Protein AF-A0A6M4X1B4-F1 (afdb_monomer)

Structure (mmCIF, N/CA/C/O backbone):
data_AF-A0A6M4X1B4-F1
#
_entry.id   AF-A0A6M4X1B4-F1
#
loop_
_atom_site.group_PDB
_atom_site.id
_atom_site.type_symbol
_atom_site.label_atom_id
_atom_site.label_alt_id
_atom_site.label_comp_id
_atom_site.label_asym_id
_atom_site.label_entity_id
_atom_site.label_seq_id
_atom_site.pdbx_PDB_ins_code
_atom_site.Cartn_x
_atom_site.Cartn_y
_atom_site.Cartn_z
_atom_site.occupancy
_atom_site.B_iso_or_equiv
_atom_site.auth_seq_id
_atom_site.auth_comp_id
_atom_site.auth_asym_id
_atom_site.auth_atom_id
_atom_site.pdbx_PDB_model_num
ATOM 1 N N . MET A 1 1 ? -6.018 12.638 22.296 1.00 55.88 1 MET A N 1
ATOM 2 C CA . MET A 1 1 ? -6.295 11.593 21.295 1.00 55.88 1 MET A CA 1
ATOM 3 C C . MET A 1 1 ? -6.062 10.252 21.957 1.00 55.88 1 MET A C 1
ATOM 5 O O . MET A 1 1 ? -4.913 9.840 22.114 1.00 55.88 1 MET A O 1
ATOM 9 N N . THR A 1 2 ? -7.131 9.656 22.469 1.00 72.50 2 THR A N 1
ATOM 10 C CA . THR A 1 2 ? -7.086 8.350 23.137 1.00 72.50 2 THR A CA 1
ATOM 11 C C . THR A 1 2 ? -6.745 7.263 22.105 1.00 72.50 2 THR A C 1
ATOM 13 O O . THR A 1 2 ? -6.770 7.503 20.894 1.00 72.50 2 THR A O 1
ATOM 16 N N . SER A 1 3 ? -6.356 6.065 22.546 1.00 71.44 3 SER A N 1
ATOM 17 C CA . SER A 1 3 ? -6.165 4.926 21.628 1.00 71.44 3 SER A CA 1
ATOM 18 C C . SER A 1 3 ? -7.456 4.568 20.879 1.00 71.44 3 SER A C 1
ATOM 20 O O . SER A 1 3 ? -7.398 4.109 19.739 1.00 71.44 3 SER A O 1
ATOM 22 N N . GLU A 1 4 ? -8.605 4.838 21.494 1.00 75.62 4 GLU A N 1
ATOM 23 C CA . GLU A 1 4 ? -9.945 4.608 20.959 1.00 75.62 4 GLU A CA 1
ATOM 24 C C . GLU A 1 4 ? -10.262 5.539 19.776 1.00 75.62 4 GLU A C 1
ATOM 26 O O . GLU A 1 4 ? -10.655 5.057 18.711 1.00 75.62 4 GLU A O 1
ATOM 31 N N . ASP A 1 5 ? -9.933 6.834 19.887 1.00 83.44 5 ASP A N 1
ATOM 32 C CA . ASP A 1 5 ? -10.085 7.809 18.791 1.00 83.44 5 ASP A CA 1
ATOM 33 C C . ASP A 1 5 ? -9.298 7.384 17.533 1.00 83.44 5 ASP A C 1
ATOM 35 O O . ASP A 1 5 ? -9.744 7.542 16.393 1.00 83.44 5 ASP A O 1
ATOM 39 N N . LYS A 1 6 ? -8.099 6.816 17.731 1.00 86.12 6 LYS A N 1
ATOM 40 C CA . LYS A 1 6 ? -7.225 6.360 16.635 1.00 86.12 6 LYS A CA 1
ATOM 41 C C . LYS A 1 6 ? -7.785 5.121 15.939 1.00 86.12 6 LYS A C 1
ATOM 43 O O . LYS A 1 6 ? -7.719 5.027 14.711 1.00 86.12 6 LYS A O 1
ATOM 48 N N . ALA A 1 7 ? -8.345 4.185 16.705 1.00 92.38 7 ALA A N 1
ATOM 49 C CA . ALA A 1 7 ? -8.996 3.002 16.155 1.00 92.38 7 ALA A CA 1
ATOM 50 C C . ALA A 1 7 ? -10.224 3.389 15.314 1.00 92.38 7 ALA A C 1
ATOM 52 O O . ALA A 1 7 ? -10.399 2.876 14.207 1.00 92.38 7 ALA A O 1
ATOM 53 N N . GLN A 1 8 ? -11.019 4.356 15.784 1.00 95.00 8 GLN A N 1
ATOM 54 C CA . GLN A 1 8 ? -12.165 4.875 15.041 1.00 95.00 8 GLN A CA 1
ATOM 55 C C . GLN A 1 8 ? -11.752 5.496 13.698 1.00 95.00 8 GLN A C 1
ATOM 57 O O . GLN A 1 8 ? -12.355 5.183 12.670 1.00 95.00 8 GLN A O 1
ATOM 62 N N . ALA A 1 9 ? -10.700 6.321 13.675 1.00 94.44 9 ALA A N 1
ATOM 63 C CA . ALA A 1 9 ? -10.198 6.933 12.443 1.00 94.44 9 ALA A CA 1
ATOM 64 C C . ALA A 1 9 ? -9.730 5.888 11.412 1.00 94.44 9 ALA A C 1
ATOM 66 O O . ALA A 1 9 ? -10.039 6.003 10.223 1.00 94.44 9 ALA A O 1
ATOM 67 N N . TYR A 1 10 ? -9.037 4.836 11.863 1.00 94.44 10 TYR A N 1
ATOM 68 C CA . TYR A 1 10 ? -8.618 3.734 10.996 1.00 94.44 10 TYR A CA 1
ATOM 69 C C . TYR A 1 10 ? -9.814 3.010 10.368 1.00 94.44 10 TYR A C 1
ATOM 71 O O . TYR A 1 10 ? -9.857 2.796 9.154 1.00 94.44 10 TYR A O 1
ATOM 79 N N . VAL A 1 11 ? -10.800 2.644 11.193 1.00 95.88 11 VAL A N 1
ATOM 80 C CA . VAL A 1 11 ? -11.997 1.927 10.737 1.00 95.88 11 VAL A CA 1
ATOM 81 C C . VAL A 1 11 ? -12.797 2.778 9.756 1.00 95.88 11 VAL A C 1
ATOM 83 O O . VAL A 1 11 ? -13.198 2.268 8.710 1.00 95.88 11 VAL A O 1
ATOM 86 N N . LEU A 1 12 ? -12.970 4.070 10.047 1.00 95.94 12 LEU A N 1
ATOM 87 C CA . LEU A 1 12 ? -13.677 5.001 9.174 1.00 95.94 12 LEU A CA 1
ATOM 88 C C . LEU A 1 12 ? -13.023 5.087 7.791 1.00 95.94 12 LEU A C 1
ATOM 90 O O . LEU A 1 12 ? -13.708 4.923 6.782 1.00 95.94 12 LEU A O 1
ATOM 94 N N . LEU A 1 13 ? -11.702 5.291 7.735 1.00 95.31 13 LEU A N 1
ATOM 95 C CA . LEU A 1 13 ? -10.972 5.353 6.468 1.00 95.31 13 LEU A CA 1
ATOM 96 C C . LEU A 1 13 ? -11.096 4.038 5.690 1.00 95.31 13 LEU A C 1
ATOM 98 O O . LEU A 1 13 ? -11.376 4.056 4.491 1.00 95.31 13 LEU A O 1
ATOM 102 N N . ARG A 1 14 ? -10.924 2.897 6.372 1.00 96.12 14 ARG A N 1
ATOM 103 C CA . ARG A 1 14 ? -11.042 1.572 5.752 1.00 96.12 14 ARG A CA 1
ATOM 104 C C . ARG A 1 14 ? -12.417 1.386 5.107 1.00 96.12 14 ARG A C 1
ATOM 106 O O . ARG A 1 14 ? -12.490 1.012 3.940 1.00 96.12 14 ARG A O 1
ATOM 113 N N . MET A 1 15 ? -13.487 1.688 5.843 1.00 96.31 15 MET A N 1
ATOM 114 C CA . MET A 1 15 ? -14.863 1.557 5.356 1.00 96.31 15 MET A CA 1
ATOM 115 C C . MET A 1 15 ? -15.177 2.534 4.220 1.00 96.31 15 MET A C 1
ATOM 117 O O . MET A 1 15 ? -15.873 2.168 3.276 1.00 96.31 15 MET A O 1
ATOM 121 N N . ALA A 1 16 ? -14.659 3.763 4.283 1.00 96.00 16 ALA A N 1
ATOM 122 C CA . ALA A 1 16 ? -14.855 4.754 3.231 1.00 96.00 16 ALA A CA 1
ATOM 123 C C . ALA A 1 16 ? -14.218 4.312 1.903 1.00 96.00 16 ALA A C 1
ATOM 125 O O . ALA A 1 16 ? -14.868 4.383 0.859 1.00 96.00 16 ALA A O 1
ATOM 126 N N . LEU A 1 17 ? -12.975 3.816 1.941 1.00 95.94 17 LEU A N 1
ATOM 127 C CA . LEU A 1 17 ? -12.269 3.325 0.751 1.00 95.94 17 LEU A CA 1
ATOM 128 C C . LEU A 1 17 ? -12.910 2.058 0.176 1.00 95.94 17 LEU A C 1
ATOM 130 O O . LEU A 1 17 ? -13.089 1.962 -1.038 1.00 95.94 17 LEU A O 1
ATOM 134 N N . GLU A 1 18 ? -13.305 1.126 1.046 1.00 95.25 18 GLU A N 1
ATOM 135 C CA . GLU A 1 18 ? -14.013 -0.102 0.673 1.00 95.25 18 GLU A CA 1
ATOM 136 C C . GLU A 1 18 ? -15.341 0.215 -0.030 1.00 95.25 18 GLU A C 1
ATOM 138 O O . GLU A 1 18 ? -15.569 -0.233 -1.153 1.00 95.25 18 GLU A O 1
ATOM 143 N N . ARG A 1 19 ? -16.177 1.078 0.564 1.00 95.56 19 ARG A N 1
ATOM 144 C CA . ARG A 1 19 ? -17.464 1.489 -0.020 1.00 95.56 19 ARG A CA 1
ATOM 145 C C . ARG A 1 19 ? -17.303 2.205 -1.359 1.00 95.56 19 ARG A C 1
ATOM 147 O O . ARG A 1 19 ? -18.138 2.046 -2.243 1.00 95.56 19 ARG A O 1
ATOM 154 N N . ALA A 1 20 ? -16.262 3.020 -1.500 1.00 95.25 20 ALA A N 1
ATOM 155 C CA . ALA A 1 20 ? -16.023 3.779 -2.719 1.00 95.25 20 ALA A CA 1
ATOM 156 C C . ALA A 1 20 ? -15.373 2.947 -3.837 1.00 95.25 20 ALA A C 1
ATOM 158 O O . ALA A 1 20 ? -15.249 3.461 -4.946 1.00 95.25 20 ALA A O 1
ATOM 159 N N . SER A 1 21 ? -14.938 1.706 -3.567 1.00 92.81 21 SER A N 1
ATOM 160 C CA . SER A 1 21 ? -14.082 0.925 -4.476 1.00 92.81 21 SER A CA 1
ATOM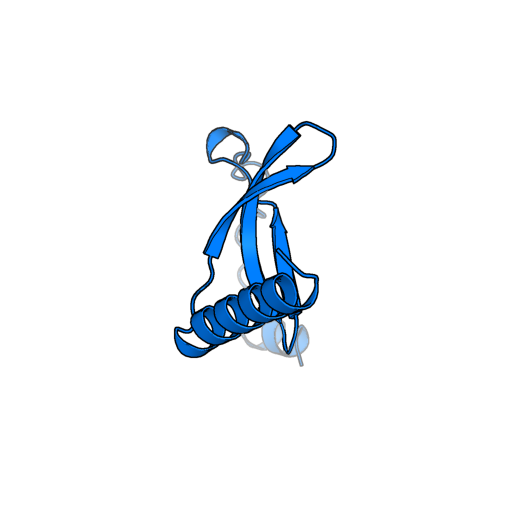 161 C C . SER A 1 21 ? -12.851 1.722 -4.934 1.00 92.81 21 SER A C 1
ATOM 163 O O . SER A 1 21 ? -12.472 1.706 -6.104 1.00 92.81 21 SER A O 1
ATOM 165 N N . ARG A 1 22 ? -12.243 2.472 -4.005 1.00 94.88 22 ARG A N 1
ATOM 166 C CA . ARG A 1 22 ? -11.106 3.365 -4.270 1.00 94.88 22 ARG A CA 1
ATOM 167 C C . ARG A 1 22 ? -9.876 2.962 -3.472 1.00 94.88 22 ARG A C 1
ATOM 169 O O . ARG A 1 22 ? -9.946 2.297 -2.442 1.00 94.88 22 ARG A O 1
ATOM 176 N N . VAL A 1 23 ? -8.741 3.440 -3.957 1.00 96.56 23 VAL A N 1
ATOM 177 C CA . VAL A 1 23 ? -7.455 3.439 -3.261 1.00 96.56 23 VAL A CA 1
ATOM 178 C C . VAL A 1 23 ? -7.111 4.870 -2.857 1.00 96.56 23 VAL A C 1
ATOM 180 O O . VAL A 1 23 ? -7.617 5.819 -3.460 1.00 96.56 23 VAL A O 1
ATOM 183 N N . ALA A 1 24 ? -6.259 5.037 -1.848 1.00 97.00 24 ALA A N 1
ATOM 184 C CA . ALA A 1 24 ? -5.742 6.353 -1.480 1.00 97.00 24 ALA A CA 1
ATOM 185 C C . ALA A 1 24 ? -4.275 6.481 -1.889 1.00 97.00 24 ALA A C 1
ATOM 187 O O . ALA A 1 24 ? -3.468 5.614 -1.564 1.00 97.00 24 ALA A O 1
ATOM 188 N N . VAL A 1 25 ? -3.931 7.574 -2.565 1.00 96.19 25 VAL A N 1
ATOM 189 C CA . VAL A 1 25 ? -2.539 7.976 -2.788 1.00 96.19 25 VAL A CA 1
ATOM 190 C C . VAL A 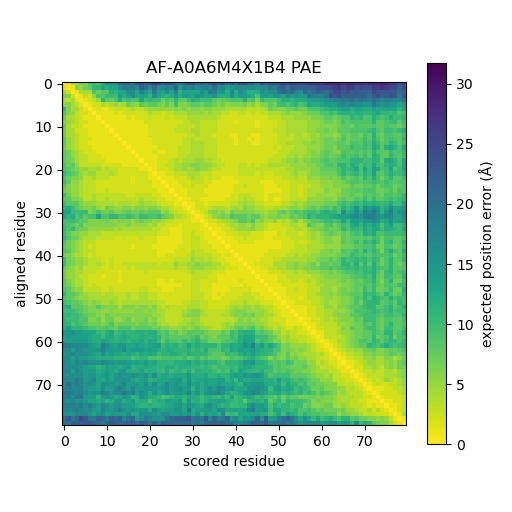1 25 ? -2.081 8.766 -1.570 1.00 96.19 25 VAL A C 1
ATOM 192 O O . VAL A 1 25 ? -2.780 9.671 -1.114 1.00 96.19 25 VAL A O 1
ATOM 195 N N . VAL A 1 26 ? -0.935 8.395 -1.011 1.00 96.25 26 VAL A N 1
ATOM 196 C CA . VAL A 1 26 ? -0.431 8.941 0.249 1.00 96.25 26 VAL A CA 1
ATOM 197 C C . VAL A 1 26 ? 1.055 9.227 0.179 1.00 96.25 26 VAL A C 1
ATOM 199 O O . VAL A 1 26 ? 1.782 8.680 -0.643 1.00 96.25 26 VAL A O 1
ATOM 202 N N . ARG A 1 27 ? 1.509 10.057 1.108 1.00 95.62 27 ARG A N 1
ATOM 203 C CA . ARG A 1 27 ? 2.916 10.322 1.373 1.00 95.62 27 ARG A CA 1
ATOM 204 C C . ARG A 1 27 ? 3.259 9.700 2.722 1.00 95.62 27 ARG A C 1
ATOM 206 O O . ARG A 1 27 ? 2.523 9.917 3.685 1.00 95.62 27 ARG A O 1
ATOM 213 N N . PHE A 1 28 ? 4.313 8.896 2.789 1.00 94.69 28 PHE A N 1
ATOM 214 C CA . PHE A 1 28 ? 4.704 8.183 4.008 1.00 94.69 28 PHE A CA 1
ATOM 215 C C . PHE A 1 28 ? 6.209 8.271 4.244 1.00 94.69 28 PHE A C 1
ATOM 217 O O . PHE A 1 28 ? 6.975 8.422 3.299 1.00 94.69 28 PHE A O 1
ATOM 224 N N . ALA A 1 29 ? 6.635 8.158 5.501 1.00 93.81 29 ALA A N 1
ATOM 225 C CA . ALA A 1 29 ? 8.047 8.136 5.865 1.00 93.81 29 ALA A CA 1
ATOM 226 C C . ALA A 1 29 ? 8.486 6.710 6.217 1.00 93.81 29 ALA A C 1
ATOM 228 O O . ALA A 1 29 ? 7.856 6.047 7.043 1.00 93.81 29 ALA A O 1
ATOM 229 N N . TRP A 1 30 ? 9.580 6.250 5.615 1.00 91.69 30 TRP A N 1
ATOM 230 C CA . TRP A 1 30 ? 10.215 4.966 5.912 1.00 91.69 30 TRP A CA 1
ATOM 231 C C . TRP A 1 30 ? 11.736 5.135 5.892 1.00 91.69 30 TRP A C 1
ATOM 233 O O . TRP A 1 30 ? 12.288 5.672 4.936 1.00 91.69 30 TRP A O 1
ATOM 243 N N . HIS A 1 31 ? 12.421 4.698 6.954 1.00 91.00 31 HIS A N 1
ATOM 244 C CA . HIS A 1 31 ? 13.864 4.923 7.153 1.00 91.00 31 HIS A CA 1
ATOM 245 C C . HIS A 1 31 ? 14.305 6.390 6.969 1.00 91.00 31 HIS A C 1
ATOM 247 O O . HIS A 1 31 ? 15.329 6.668 6.355 1.00 91.00 31 HIS A O 1
ATOM 253 N N . GLY A 1 32 ? 13.521 7.340 7.489 1.00 92.75 32 GLY A N 1
ATOM 254 C CA . GLY A 1 32 ? 13.850 8.771 7.429 1.00 92.75 32 GLY A CA 1
ATOM 255 C C . GLY A 1 32 ? 13.678 9.417 6.050 1.00 92.75 32 GLY A C 1
ATOM 256 O O . GLY A 1 32 ? 13.901 10.616 5.924 1.00 92.75 32 GLY A O 1
ATOM 257 N N . LEU A 1 33 ? 13.249 8.656 5.039 1.00 90.12 33 LEU A N 1
ATOM 258 C CA . LEU A 1 33 ? 12.941 9.165 3.709 1.00 90.12 33 LEU A CA 1
ATOM 259 C C . LEU A 1 33 ? 11.440 9.158 3.478 1.00 90.12 33 LEU A C 1
ATOM 261 O O . LEU A 1 33 ? 10.737 8.199 3.807 1.00 90.12 33 LEU A O 1
ATOM 265 N N . GLU A 1 34 ? 10.961 10.239 2.889 1.00 92.88 34 GLU A N 1
ATOM 266 C CA . GLU A 1 34 ? 9.576 10.367 2.495 1.00 92.88 34 GLU A CA 1
ATOM 267 C C . GLU A 1 34 ? 9.359 9.804 1.090 1.00 92.88 34 GLU A C 1
ATOM 269 O O . GLU A 1 34 ? 10.174 10.008 0.192 1.00 92.88 34 GLU A O 1
ATOM 274 N N . ARG A 1 35 ? 8.270 9.059 0.910 1.00 93.31 35 ARG A N 1
ATOM 275 C CA . ARG A 1 35 ? 7.950 8.327 -0.315 1.00 93.31 35 ARG A CA 1
ATOM 276 C C . ARG A 1 35 ? 6.476 8.467 -0.667 1.00 93.31 35 ARG A C 1
ATOM 278 O O . ARG A 1 35 ? 5.630 8.693 0.204 1.00 93.31 35 ARG A O 1
ATOM 285 N N . LEU A 1 36 ? 6.177 8.287 -1.948 1.00 95.94 36 LEU A N 1
ATOM 286 C CA . LEU A 1 36 ? 4.816 8.143 -2.446 1.00 95.94 36 LEU A CA 1
ATOM 287 C C . LEU A 1 36 ? 4.343 6.705 -2.219 1.00 95.94 36 LEU A C 1
ATOM 289 O O . LEU A 1 36 ? 5.100 5.751 -2.389 1.00 95.94 36 LEU A O 1
ATOM 293 N N . GLY A 1 37 ? 3.086 6.533 -1.831 1.00 96.69 37 GLY A N 1
ATOM 294 C CA . GLY A 1 37 ? 2.499 5.225 -1.596 1.00 96.69 37 GLY A CA 1
ATOM 295 C C . GLY A 1 37 ? 1.032 5.158 -1.980 1.00 96.69 37 GLY A C 1
ATOM 296 O O . GLY A 1 37 ? 0.364 6.169 -2.189 1.00 96.69 37 GLY A O 1
ATOM 297 N N . LEU A 1 38 ? 0.529 3.933 -2.045 1.00 97.69 38 LEU A N 1
ATOM 298 C CA . LEU A 1 38 ? -0.864 3.616 -2.301 1.00 97.69 38 LEU A CA 1
ATOM 299 C C . LEU A 1 38 ? -1.403 2.752 -1.167 1.00 97.69 38 LEU A C 1
ATOM 301 O O . LEU A 1 38 ? -0.856 1.695 -0.857 1.00 97.69 38 LEU A O 1
ATOM 305 N N . LEU A 1 39 ? -2.501 3.195 -0.564 1.00 97.06 39 LEU A N 1
ATOM 306 C CA . LEU A 1 39 ? -3.251 2.431 0.419 1.00 97.06 39 LEU A CA 1
ATOM 307 C C . LEU A 1 39 ? -4.377 1.668 -0.270 1.00 97.06 39 LEU A C 1
ATOM 309 O O . LEU A 1 39 ? -5.243 2.259 -0.922 1.00 97.06 39 LEU A O 1
ATOM 313 N N . ARG A 1 40 ? -4.383 0.349 -0.081 1.00 96.56 40 ARG A N 1
ATOM 314 C CA . ARG A 1 40 ? -5.404 -0.562 -0.602 1.00 96.56 40 ARG A CA 1
ATOM 315 C C . ARG A 1 40 ? -6.023 -1.373 0.526 1.00 96.56 40 ARG A C 1
ATOM 317 O O . ARG A 1 40 ? -5.317 -1.863 1.403 1.00 96.56 40 ARG A O 1
ATOM 324 N N . ILE A 1 41 ? -7.336 -1.585 0.467 1.00 97.06 41 ILE A N 1
ATOM 325 C CA . ILE A 1 41 ? -8.024 -2.470 1.410 1.00 97.06 41 ILE A CA 1
ATOM 326 C C . ILE A 1 41 ? -7.827 -3.929 0.990 1.00 97.06 41 ILE A C 1
ATOM 328 O O . ILE A 1 41 ? -8.035 -4.298 -0.169 1.00 97.06 41 ILE A O 1
ATOM 332 N N . ARG A 1 42 ? -7.409 -4.765 1.942 1.00 95.00 42 ARG A N 1
ATOM 333 C CA . ARG A 1 42 ? -7.294 -6.219 1.797 1.00 95.00 42 ARG A CA 1
ATOM 334 C C . ARG A 1 42 ? -8.001 -6.871 2.979 1.00 95.00 42 ARG A C 1
ATOM 336 O O . ARG A 1 42 ? -7.467 -6.930 4.083 1.00 95.00 42 ARG A O 1
ATOM 343 N N . GLY A 1 43 ? -9.236 -7.318 2.762 1.00 91.44 43 GLY A N 1
ATOM 344 C CA . GLY A 1 43 ? -10.091 -7.801 3.845 1.00 91.44 43 GLY A CA 1
ATOM 345 C C . GLY A 1 43 ? -10.272 -6.725 4.921 1.00 91.44 43 GLY A C 1
ATOM 346 O O . GLY A 1 43 ? -10.767 -5.636 4.648 1.00 91.44 43 GLY A O 1
ATOM 347 N N . LYS A 1 44 ? -9.836 -7.010 6.152 1.00 93.06 44 LYS A N 1
ATOM 348 C CA . LYS A 1 44 ? -9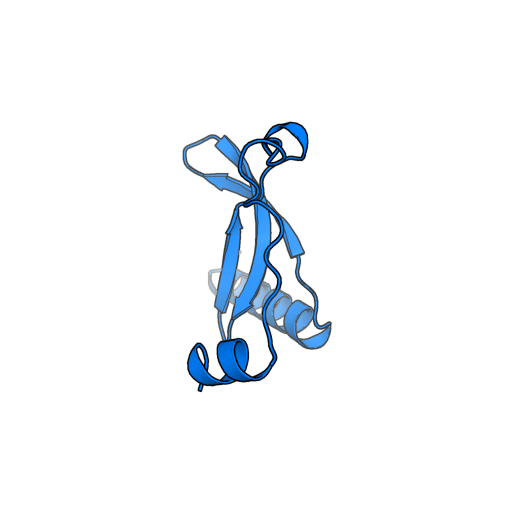.987 -6.098 7.300 1.00 93.06 44 LYS A CA 1
ATOM 349 C C . LYS A 1 44 ? -8.779 -5.187 7.548 1.00 93.06 44 LYS A C 1
ATOM 351 O O . LYS A 1 44 ? -8.771 -4.483 8.554 1.00 93.06 44 LYS A O 1
ATOM 356 N N . VAL A 1 45 ? -7.788 -5.178 6.653 1.00 95.62 45 VAL A N 1
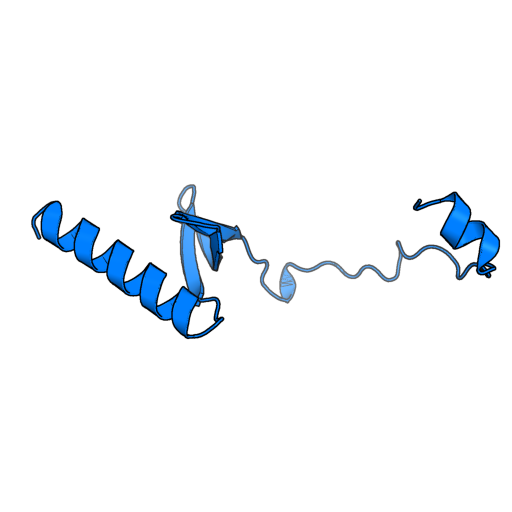ATOM 357 C CA . VAL A 1 45 ? -6.565 -4.379 6.810 1.00 95.62 45 VAL A CA 1
ATOM 358 C C . VAL A 1 45 ? -6.339 -3.404 5.655 1.00 95.62 45 VAL A C 1
ATOM 360 O O . VAL A 1 45 ? -6.822 -3.601 4.539 1.00 95.62 45 VAL A O 1
ATOM 363 N N . ILE A 1 46 ? -5.576 -2.349 5.939 1.00 96.44 46 ILE A N 1
ATOM 364 C CA . ILE A 1 46 ? -5.005 -1.430 4.952 1.00 96.44 46 ILE A CA 1
ATOM 365 C C . ILE A 1 46 ? -3.587 -1.908 4.626 1.00 96.44 46 ILE A C 1
ATOM 367 O O . ILE A 1 46 ? -2.736 -1.963 5.511 1.00 96.44 46 ILE A O 1
ATOM 371 N N . ALA A 1 47 ? -3.338 -2.234 3.361 1.00 96.88 47 ALA A N 1
ATOM 372 C CA . ALA A 1 47 ? -2.017 -2.538 2.828 1.00 96.88 47 ALA A CA 1
ATOM 373 C C . ALA A 1 47 ? -1.397 -1.280 2.204 1.00 96.88 47 ALA A C 1
ATOM 375 O O . ALA A 1 47 ? -2.073 -0.567 1.458 1.00 96.88 47 ALA A O 1
ATOM 376 N N . LEU A 1 48 ? -0.118 -1.032 2.491 1.00 9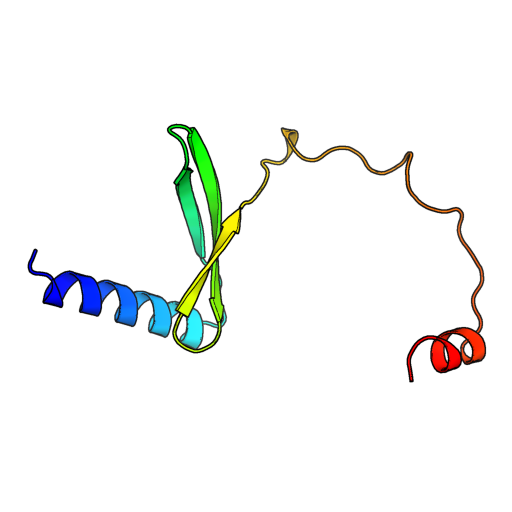7.19 48 LEU A N 1
ATOM 377 C CA . LEU A 1 48 ? 0.680 0.027 1.875 1.00 97.19 48 LEU A CA 1
ATOM 378 C C . LEU A 1 48 ? 1.531 -0.563 0.750 1.00 97.19 48 LEU A C 1
ATOM 380 O O . LEU A 1 48 ? 2.348 -1.451 0.981 1.00 97.19 48 LEU A O 1
ATOM 384 N N . HIS A 1 49 ? 1.362 -0.029 -0.451 1.00 96.38 49 HIS A N 1
ATOM 385 C CA . HIS A 1 49 ? 2.240 -0.267 -1.587 1.00 96.38 49 HIS A CA 1
ATOM 386 C C . HIS A 1 49 ? 3.147 0.953 -1.762 1.00 96.38 49 HIS A C 1
ATOM 388 O O . HIS A 1 49 ? 2.648 2.076 -1.828 1.00 96.38 49 HIS A O 1
ATOM 394 N N . GLY A 1 50 ? 4.462 0.749 -1.831 1.00 95.56 50 GLY A N 1
ATOM 395 C CA . GLY A 1 50 ? 5.383 1.809 -2.239 1.00 95.56 50 GLY A CA 1
ATOM 396 C C . GLY A 1 50 ? 5.188 2.128 -3.719 1.00 95.56 50 GLY A C 1
ATOM 397 O O . GLY A 1 50 ? 5.042 1.209 -4.524 1.00 95.56 50 GLY A O 1
ATOM 398 N N . LEU A 1 51 ? 5.163 3.412 -4.061 1.00 95.38 51 LEU A N 1
ATOM 399 C CA . LEU A 1 51 ? 5.133 3.881 -5.440 1.00 95.38 51 LEU A CA 1
ATOM 400 C C . LEU A 1 51 ? 6.458 4.561 -5.775 1.00 95.38 51 LEU A C 1
ATOM 402 O O . LEU A 1 51 ? 7.061 5.214 -4.922 1.00 95.38 51 LEU A O 1
ATOM 406 N N . PHE A 1 52 ? 6.870 4.402 -7.026 1.00 91.81 52 PHE A N 1
ATOM 407 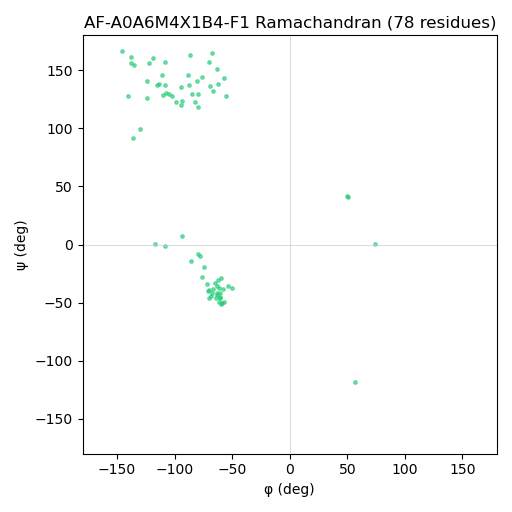C CA . PHE A 1 52 ? 7.955 5.169 -7.620 1.00 91.81 52 PHE A CA 1
ATOM 408 C C . PHE A 1 52 ? 7.399 6.454 -8.229 1.00 91.81 52 PHE A C 1
ATOM 410 O O . PHE A 1 52 ? 6.278 6.467 -8.752 1.00 91.81 52 PHE A O 1
ATOM 417 N N . TRP A 1 53 ? 8.177 7.528 -8.168 1.00 87.69 53 TRP A N 1
ATOM 418 C CA . TRP A 1 53 ? 7.926 8.718 -8.969 1.00 87.69 53 TRP A CA 1
ATOM 419 C C . TRP A 1 53 ? 8.205 8.442 -10.452 1.00 87.69 53 TRP A C 1
ATOM 421 O O . TRP A 1 53 ? 8.958 7.519 -10.765 1.00 87.69 53 TRP A O 1
ATOM 431 N N . PRO A 1 54 ? 7.611 9.207 -11.386 1.00 88.50 54 PRO A N 1
ATOM 432 C CA . PRO A 1 54 ? 7.800 8.976 -12.819 1.00 88.50 54 PRO A CA 1
ATOM 433 C C . PRO A 1 54 ? 9.270 8.942 -13.257 1.00 88.50 54 PRO A C 1
ATOM 435 O O . PRO A 1 54 ? 9.627 8.152 -14.121 1.00 88.50 54 PRO A O 1
ATOM 438 N N . ASP A 1 55 ? 10.119 9.761 -12.641 1.00 90.62 55 ASP A N 1
ATOM 439 C CA . ASP A 1 55 ? 11.563 9.825 -12.880 1.00 90.62 55 ASP A CA 1
ATOM 440 C C . ASP A 1 55 ? 12.348 8.645 -12.280 1.00 90.62 55 ASP A C 1
ATOM 442 O O . ASP A 1 55 ? 13.460 8.354 -12.715 1.00 90.62 55 ASP A O 1
ATOM 446 N N . GLU A 1 56 ? 11.771 7.930 -11.313 1.00 90.62 56 GLU A N 1
ATOM 447 C CA . GLU A 1 56 ? 12.358 6.719 -10.728 1.00 90.62 56 GLU A CA 1
ATOM 448 C C . GLU A 1 56 ? 12.023 5.453 -11.542 1.00 90.62 56 GLU A C 1
ATOM 450 O O . GLU A 1 56 ? 12.643 4.402 -11.346 1.00 90.62 56 GLU A O 1
ATOM 455 N N . VAL A 1 57 ? 11.050 5.530 -12.458 1.00 90.12 57 VAL A N 1
ATOM 456 C CA . VAL A 1 57 ? 10.675 4.421 -13.342 1.00 90.12 57 VAL A CA 1
ATOM 457 C C . VAL A 1 57 ? 11.669 4.339 -14.499 1.00 90.12 57 VAL A C 1
ATOM 459 O O . VAL A 1 57 ? 11.794 5.258 -15.303 1.00 90.12 57 VAL A O 1
ATOM 462 N N . ARG A 1 58 ? 12.384 3.213 -14.596 1.00 88.75 58 ARG A N 1
ATOM 463 C CA . ARG A 1 58 ? 13.325 2.951 -15.695 1.00 88.75 58 ARG A CA 1
ATOM 464 C C . ARG A 1 58 ? 12.583 2.574 -16.975 1.00 88.75 58 ARG A C 1
ATOM 466 O O . ARG A 1 58 ? 11.586 1.857 -16.914 1.00 88.75 58 ARG A O 1
ATOM 473 N N . ASP A 1 59 ? 13.119 3.005 -18.114 1.00 88.25 59 ASP A N 1
ATOM 474 C CA . ASP A 1 59 ? 12.666 2.550 -19.430 1.00 88.25 59 ASP A CA 1
ATOM 475 C C . ASP A 1 59 ? 12.901 1.034 -19.572 1.00 88.25 59 ASP A C 1
ATOM 477 O O . ASP A 1 59 ? 13.925 0.509 -19.126 1.00 88.25 59 ASP A O 1
ATOM 481 N N . LEU A 1 60 ? 11.921 0.330 -20.141 1.00 87.62 60 LEU A N 1
ATOM 482 C CA . LEU A 1 60 ? 11.934 -1.124 -20.311 1.00 87.62 60 LEU A CA 1
ATOM 483 C C . LEU A 1 60 ? 12.127 -1.561 -21.768 1.00 87.62 60 LEU A C 1
ATOM 485 O O . LEU A 1 60 ? 12.164 -2.762 -22.025 1.00 87.62 60 LEU A O 1
ATOM 489 N N . SER A 1 61 ? 12.243 -0.627 -22.715 1.00 85.94 61 SER A N 1
ATOM 490 C CA . SER A 1 61 ? 12.409 -0.904 -24.151 1.00 85.94 61 SER A CA 1
ATOM 491 C C . SER A 1 61 ? 13.523 -1.914 -24.440 1.00 85.94 61 SER A C 1
ATOM 493 O O . SER A 1 61 ? 13.333 -2.801 -25.269 1.00 85.94 61 SER A O 1
ATOM 495 N N . ASP A 1 62 ? 14.618 -1.859 -23.682 1.00 83.62 62 ASP A N 1
ATOM 496 C CA . ASP A 1 62 ? 15.775 -2.746 -23.843 1.00 83.62 62 ASP A CA 1
ATOM 497 C C . ASP A 1 62 ? 15.595 -4.162 -23.256 1.00 83.62 62 ASP A C 1
ATOM 499 O O . ASP A 1 62 ? 16.442 -5.027 -23.478 1.00 83.62 62 ASP A O 1
ATOM 503 N N . VAL A 1 63 ? 14.528 -4.424 -22.489 1.00 89.19 63 VAL A N 1
ATOM 504 C CA . VAL A 1 63 ? 14.286 -5.729 -21.835 1.00 89.19 63 VAL A CA 1
ATOM 505 C C . VAL A 1 63 ? 13.024 -6.438 -22.322 1.00 89.19 63 VAL A C 1
ATOM 507 O O . VAL A 1 63 ? 12.720 -7.534 -21.843 1.00 89.19 63 VAL A O 1
ATOM 510 N N . PHE A 1 64 ? 12.280 -5.849 -23.262 1.00 88.69 64 PHE A N 1
ATOM 511 C CA . PHE A 1 64 ? 11.131 -6.529 -23.849 1.00 88.69 64 PHE A CA 1
ATOM 512 C C . PHE A 1 64 ? 11.586 -7.748 -24.663 1.00 88.69 64 PHE A C 1
ATOM 514 O O . PHE A 1 64 ? 12.493 -7.632 -25.492 1.00 88.69 64 PHE A O 1
ATOM 521 N N . PRO A 1 65 ? 10.958 -8.921 -24.465 1.00 88.56 65 PRO A N 1
ATOM 522 C CA . PRO A 1 65 ? 11.207 -10.059 -25.331 1.00 88.56 65 PRO A CA 1
ATOM 523 C C . PRO A 1 65 ? 10.759 -9.732 -26.760 1.00 88.56 65 PRO A C 1
ATOM 525 O O . PRO A 1 65 ? 9.827 -8.952 -26.975 1.00 88.56 65 PRO A O 1
ATOM 528 N N . ALA A 1 66 ? 11.411 -10.353 -27.743 1.00 88.44 66 ALA A N 1
ATOM 529 C CA . ALA A 1 66 ? 10.961 -10.268 -29.126 1.00 88.44 66 ALA A CA 1
ATOM 530 C C . ALA A 1 66 ? 9.503 -10.766 -29.236 1.00 88.44 66 ALA A C 1
ATOM 532 O O . ALA A 1 66 ? 9.146 -11.716 -28.535 1.00 88.44 66 ALA A O 1
ATOM 533 N N . PRO A 1 67 ? 8.659 -10.166 -30.097 1.00 88.12 67 PRO A N 1
ATOM 534 C CA . PRO A 1 67 ? 7.302 -10.652 -30.315 1.00 88.12 67 PRO A CA 1
ATOM 535 C C . PRO A 1 67 ? 7.305 -12.128 -30.731 1.00 88.12 67 PRO A C 1
ATOM 537 O O . PRO A 1 67 ? 7.992 -12.502 -31.683 1.00 88.12 67 PRO A O 1
ATOM 540 N N . VAL A 1 68 ? 6.522 -12.950 -30.034 1.00 91.81 68 VAL A N 1
ATOM 541 C CA . VAL A 1 68 ? 6.339 -14.378 -30.332 1.00 91.81 68 VAL A CA 1
ATOM 542 C C . VAL A 1 68 ? 4.899 -14.595 -30.785 1.00 91.81 68 VAL A C 1
ATOM 544 O O . VAL A 1 68 ? 3.978 -13.991 -30.237 1.00 91.81 68 VAL A O 1
ATOM 547 N N . GLN A 1 69 ? 4.710 -15.419 -31.815 1.00 88.75 69 GLN A N 1
ATOM 548 C CA . GLN A 1 69 ? 3.386 -15.908 -32.197 1.00 88.75 69 GLN A CA 1
ATOM 549 C C . GLN A 1 69 ? 3.064 -17.100 -31.297 1.00 88.75 69 GLN A C 1
ATOM 551 O O . GLN A 1 69 ? 3.852 -18.040 -31.268 1.00 88.75 69 GLN A O 1
ATOM 556 N N . LEU A 1 70 ? 1.954 -17.029 -30.570 1.00 90.06 70 LEU A N 1
ATOM 557 C CA . LEU A 1 70 ? 1.432 -18.127 -29.761 1.00 90.06 70 LEU A CA 1
ATOM 558 C C . LEU A 1 70 ? 0.086 -18.540 -30.342 1.00 90.06 70 LEU A C 1
ATOM 560 O O . LEU A 1 70 ? -0.709 -17.665 -30.705 1.00 90.06 70 LEU A O 1
ATOM 564 N N . ASP A 1 71 ? -0.158 -19.841 -30.437 1.00 91.00 71 ASP A N 1
ATOM 565 C CA . ASP A 1 71 ? -1.498 -20.343 -30.733 1.00 91.00 71 ASP A CA 1
ATOM 566 C C . ASP A 1 71 ? -2.337 -20.517 -29.452 1.00 91.00 71 ASP A C 1
ATOM 568 O O . ASP A 1 71 ? -1.823 -20.483 -28.333 1.00 91.00 71 ASP A O 1
ATOM 572 N N . GLU A 1 72 ? -3.661 -20.628 -29.606 1.00 86.88 72 GLU A N 1
ATOM 573 C CA . GLU A 1 72 ? -4.576 -20.778 -28.462 1.00 86.88 72 GLU A CA 1
ATOM 574 C C . GLU A 1 72 ? -4.314 -22.075 -27.675 1.00 86.88 72 GLU A C 1
ATOM 576 O O . GLU A 1 72 ? -4.468 -22.086 -26.457 1.00 86.88 72 GLU A O 1
ATOM 581 N N . GLY A 1 73 ? -3.851 -23.142 -28.338 1.00 89.94 73 GLY A N 1
ATOM 582 C CA . GLY A 1 73 ? -3.558 -24.422 -27.694 1.00 89.94 73 GLY A CA 1
ATOM 583 C C . GLY A 1 73 ? -2.334 -24.359 -26.780 1.00 89.94 73 GLY A C 1
ATOM 584 O O . GLY A 1 73 ? -2.359 -24.919 -25.685 1.00 89.94 73 GLY A O 1
ATOM 585 N N . GLU A 1 74 ? -1.293 -23.631 -27.1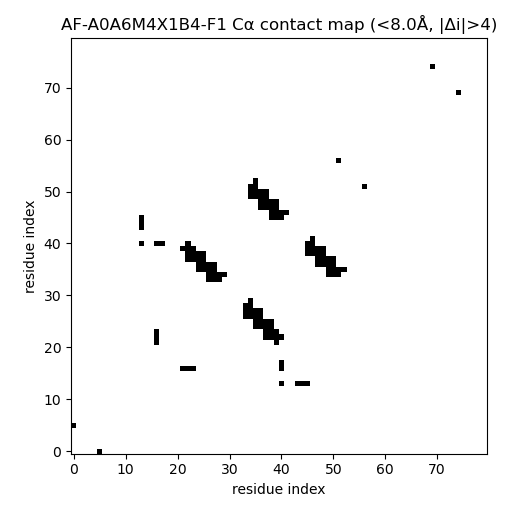86 1.00 86.31 74 GLU A N 1
ATOM 586 C CA . GLU A 1 74 ? -0.103 -23.378 -26.365 1.00 86.31 74 GLU A CA 1
ATOM 587 C C . GLU A 1 74 ? -0.436 -22.578 -25.095 1.00 86.31 74 GLU A C 1
ATOM 589 O O . GLU A 1 74 ? 0.151 -22.810 -24.035 1.00 86.31 74 GLU A O 1
ATOM 594 N N . ILE A 1 75 ? -1.388 -21.640 -25.177 1.00 87.75 75 ILE A N 1
ATOM 595 C CA . ILE A 1 75 ? -1.838 -20.851 -24.021 1.00 87.75 75 ILE A CA 1
ATOM 596 C C . ILE A 1 75 ? -2.619 -21.735 -23.041 1.00 87.75 75 ILE A C 1
ATOM 598 O O . ILE A 1 75 ? -2.350 -21.688 -21.837 1.00 87.75 75 ILE A O 1
ATOM 602 N N . ASP A 1 76 ? -3.541 -22.551 -23.554 1.00 89.88 76 ASP A N 1
ATOM 603 C CA . ASP A 1 76 ? -4.383 -23.442 -22.750 1.00 89.88 76 ASP A CA 1
ATOM 604 C C . ASP A 1 76 ? -3.562 -24.531 -22.033 1.00 89.88 76 ASP A C 1
ATOM 606 O O . ASP A 1 76 ? -3.879 -24.912 -20.906 1.00 89.88 76 ASP A O 1
ATOM 610 N N . GLU A 1 77 ? -2.472 -25.016 -22.639 1.00 88.31 77 GLU A N 1
ATOM 611 C CA . GLU A 1 77 ? -1.564 -25.974 -21.992 1.00 88.31 77 GLU A CA 1
ATOM 612 C C . GLU A 1 77 ? -0.724 -25.323 -20.875 1.00 88.31 77 GLU A C 1
ATOM 614 O O . GLU A 1 77 ? -0.431 -25.953 -19.854 1.00 88.31 77 GLU A O 1
ATOM 619 N N . ALA A 1 78 ? -0.346 -24.051 -21.039 1.00 87.69 78 ALA A N 1
ATOM 620 C CA . ALA A 1 78 ? 0.498 -23.332 -20.086 1.00 87.69 78 ALA A CA 1
ATOM 621 C C . ALA A 1 78 ? -0.248 -22.878 -18.820 1.00 87.69 78 ALA A C 1
ATOM 623 O O . ALA A 1 78 ? 0.372 -22.721 -17.761 1.00 87.69 78 ALA A O 1
ATOM 624 N N . TRP A 1 79 ? -1.558 -22.645 -18.916 1.00 71.56 79 TRP A N 1
ATOM 625 C CA . TRP A 1 79 ? -2.395 -22.224 -17.796 1.00 71.56 79 TRP A CA 1
ATOM 626 C C . TRP A 1 79 ? -3.718 -23.009 -17.776 1.00 71.56 79 TRP A C 1
ATOM 628 O O . TRP A 1 79 ? -4.685 -22.573 -18.402 1.00 71.56 79 TRP A O 1
ATOM 638 N N . PRO A 1 80 ? -3.775 -24.145 -17.055 1.00 62.97 80 PRO A N 1
ATOM 639 C CA . PRO A 1 80 ? -4.992 -24.948 -16.945 1.00 62.97 80 PRO A CA 1
ATOM 640 C C . PRO A 1 80 ? -6.081 -24.306 -16.070 1.00 62.97 80 PRO A C 1
ATOM 642 O O . PRO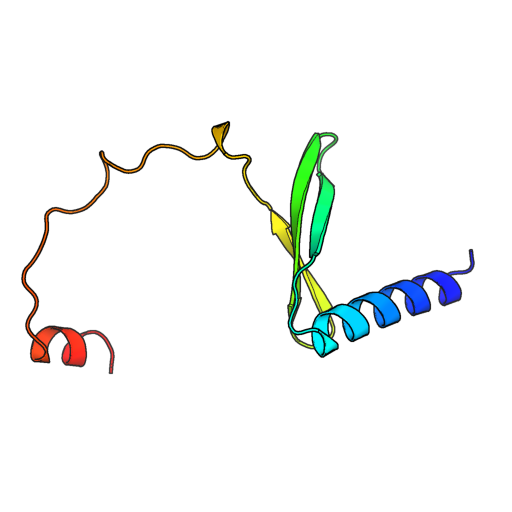 A 1 80 ? -5.758 -23.497 -15.164 1.00 62.97 80 PRO A O 1
#

Nearest PDB structures (foldseek):
  7z4b-assembly1_EA  TM=2.565E-01  e=4.577E-01  Escherichia phage vB_EcoP_SU10
  7ypo-assembly1_A  TM=5.59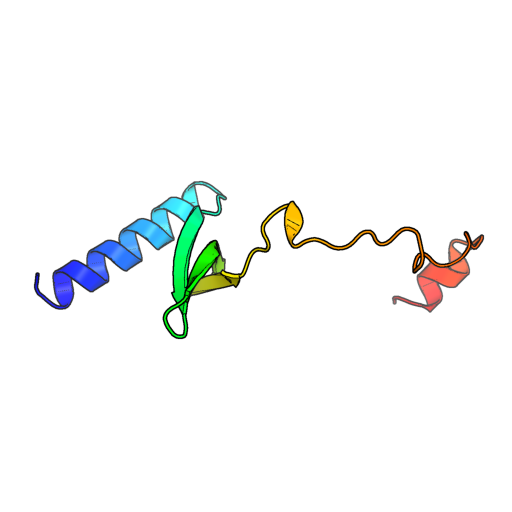9E-01  e=6.828E+00  Helicoverpa armigera nucleopolyhedrovirus
  5wtq-assembly2_C  TM=5.523E-01  e=7.766E+00  Homo sapiens
  5wtq-assembly2_D  TM=5.470E-01  e=7.282E+00  Homo sapiens

InterPro domains:
  IPR006164 Ku70/Ku80, DNA-binding domain [PF02735] (5-62)
  IPR009187 Non-homologous end joining protein Ku, prokaryotic type [PTHR41251] (5-76)
  IPR016194 SPOC-like, C-terminal domain superfamily [SSF100939] (5-60)

pLDDT: mean 90.65, std 7.54, range [55.88, 97.69]

Organism: NCBI:txid249586

Radius of gyration: 20.18 Å; Cα contacts (8 Å, |Δi|>4): 65; chains: 1; bounding box: 33×38×55 Å

Sequence (80 aa):
MTSEDKAQAYVLLRMALERASRVAVVRFAWHGLERLGLLRIRGKVIALHGLFWPDEVRDLSDVFPAPVQLDEGEIDEAWP

Solvent-accessible surface area (backbone atoms only — not comparable to full-atom values): 5210 Å² total; per-residue (Å²): 132,55,76,64,59,52,53,50,54,52,51,50,53,52,52,52,32,60,75,65,77,46,69,46,81,45,79,47,76,57,95,92,40,76,41,48,28,37,41,37,76,55,90,95,43,79,44,81,41,84,48,75,54,80,88,71,56,76,87,54,80,91,71,60,76,79,92,75,93,78,57,74,68,63,51,50,71,74,58,123

Mean predicted aligned error: 7.1 Å

Secondary structure (DSSP, 8-state):
--HHHHHHHHHHHHHHHHHHT--EEEEEEETTEEEEEEEEEETTEEEEEEE--GGGSPP-GGGPPPP----HHHHHHH--

Foldseek 3Di:
DDPVVVVVVQQVVLVVCVVVVHKDWDWDDDPNDIFIWIWDDDPRDTDIDTDDDPVRDDDCPVPDDDDDDDDPVNVVVVPD